Protein AF-A0A940Z7K0-F1 (afdb_monomer_lite)

Secondary structure (DSSP, 8-state):
----------HHHHHHHHHHHHHHHHHHHHHHHHHHHHHHHHTT------HHHHHHHHHHHHHHHHHHHTTT-

pLDDT: mean 88.7, std 12.46, range [50.62, 98.31]

Foldseek 3Di:
DDDPPPPDCDPVNVVVCCVVVVVVVVVVVVVVVVVLVVVCVVVVHPNDQDPVNVVVVVVVVVVVVVCVVPVPD

Sequence (73 aa):
MSEQSIVQFTQKQKTTALVIGGTLGALVGLAGAYLLAQNAERDQKPVNISPGEGVKLAVLVLGLLRSIATLHE

Structure (mmCIF, N/CA/C/O backbone):
data_AF-A0A940Z7K0-F1
#
_entry.id   AF-A0A940Z7K0-F1
#
loop_
_atom_site.group_PDB
_atom_site.id
_atom_site.type_symbol
_atom_site.label_atom_id
_atom_site.label_alt_id
_atom_site.label_comp_id
_atom_site.label_asym_id
_atom_site.label_entity_id
_atom_site.label_seq_id
_atom_site.pdbx_PDB_ins_code
_atom_site.Cartn_x
_atom_site.Cartn_y
_atom_site.Cartn_z
_atom_site.occupancy
_atom_site.B_iso_or_equiv
_atom_site.auth_seq_id
_atom_site.auth_comp_id
_atom_site.auth_asym_id
_atom_site.auth_atom_id
_atom_site.pdbx_PDB_model_num
ATOM 1 N N . MET A 1 1 ? 8.720 -13.271 -41.220 1.00 50.62 1 MET A N 1
ATOM 2 C CA . MET A 1 1 ? 9.648 -13.350 -40.076 1.00 50.62 1 MET A CA 1
ATOM 3 C C . MET A 1 1 ? 9.802 -11.933 -39.547 1.00 50.62 1 MET A C 1
ATOM 5 O O . MET A 1 1 ? 10.627 -11.189 -40.047 1.00 50.62 1 MET A O 1
ATOM 9 N N . SER A 1 2 ? 8.873 -11.502 -38.695 1.00 51.44 2 SER A N 1
ATOM 10 C CA . SER A 1 2 ? 8.832 -10.146 -38.139 1.00 51.44 2 SER A CA 1
ATOM 11 C C . SER A 1 2 ? 9.551 -10.161 -36.796 1.00 51.44 2 SER A C 1
ATOM 13 O O . SER A 1 2 ? 9.043 -10.748 -35.839 1.00 51.44 2 SER A O 1
ATOM 15 N N . GLU A 1 3 ? 10.746 -9.576 -36.767 1.00 58.19 3 GLU A N 1
ATOM 16 C CA . GLU A 1 3 ? 11.524 -9.323 -35.556 1.00 58.19 3 GLU A CA 1
ATOM 17 C C . GLU A 1 3 ? 10.643 -8.628 -34.518 1.00 58.19 3 GLU A C 1
ATOM 19 O O . GLU A 1 3 ? 10.176 -7.506 -34.715 1.00 58.19 3 GLU A O 1
ATOM 24 N N . GLN A 1 4 ? 10.378 -9.322 -33.414 1.00 60.34 4 GLN A N 1
ATOM 25 C CA . GLN A 1 4 ? 9.765 -8.699 -32.259 1.00 60.34 4 GLN A CA 1
ATOM 26 C C . GLN A 1 4 ? 10.769 -7.709 -31.676 1.00 60.34 4 GLN A C 1
ATOM 28 O O . GLN A 1 4 ? 11.806 -8.092 -31.135 1.00 60.34 4 GLN A O 1
ATOM 33 N N . SER A 1 5 ? 10.452 -6.423 -31.793 1.00 55.12 5 SER A N 1
ATOM 34 C CA . SER A 1 5 ? 11.105 -5.359 -31.046 1.00 55.12 5 SER A CA 1
ATOM 35 C C . SER A 1 5 ? 10.846 -5.591 -29.559 1.00 55.12 5 SER A C 1
ATOM 37 O O . SER A 1 5 ? 9.810 -5.189 -29.027 1.00 55.12 5 SER A O 1
ATOM 39 N N . ILE A 1 6 ? 11.766 -6.281 -28.889 1.00 62.12 6 ILE A N 1
ATOM 40 C CA . ILE A 1 6 ? 11.738 -6.415 -27.437 1.00 62.12 6 ILE A CA 1
ATOM 41 C C . ILE A 1 6 ? 11.874 -5.001 -26.879 1.00 62.12 6 ILE A C 1
ATOM 43 O O . ILE A 1 6 ? 12.912 -4.358 -27.039 1.00 62.12 6 ILE A O 1
ATOM 47 N N . VAL A 1 7 ? 10.795 -4.485 -26.288 1.00 65.75 7 VAL A N 1
ATOM 48 C CA . VAL A 1 7 ? 10.779 -3.171 -25.645 1.00 65.75 7 VAL A CA 1
ATOM 49 C C . VAL A 1 7 ? 11.752 -3.235 -24.471 1.00 65.75 7 VAL A C 1
ATOM 51 O O . VAL A 1 7 ? 11.424 -3.726 -23.394 1.00 65.75 7 VAL A O 1
ATOM 54 N N . GLN A 1 8 ? 12.987 -2.784 -24.685 1.00 68.69 8 GLN A N 1
ATOM 55 C CA . GLN A 1 8 ? 13.968 -2.689 -23.615 1.00 68.69 8 GLN A CA 1
ATOM 56 C C . GLN A 1 8 ? 13.616 -1.485 -22.743 1.00 68.69 8 GLN A C 1
ATOM 58 O O . GLN A 1 8 ? 13.720 -0.337 -23.177 1.00 68.69 8 GLN A O 1
ATOM 63 N N . PHE A 1 9 ? 13.212 -1.742 -21.499 1.00 74.44 9 PHE A N 1
ATOM 64 C CA . PHE A 1 9 ? 13.089 -0.694 -20.493 1.00 74.44 9 PHE A CA 1
ATOM 65 C C . PHE A 1 9 ? 14.464 -0.067 -20.257 1.00 74.44 9 PHE A C 1
ATOM 67 O O . PHE A 1 9 ? 15.354 -0.666 -19.650 1.00 74.44 9 PHE A O 1
ATOM 74 N N . THR A 1 10 ? 14.641 1.161 -20.733 1.00 88.56 10 THR A N 1
ATOM 75 C CA . THR A 1 10 ? 15.863 1.925 -20.473 1.00 88.56 10 THR A CA 1
ATOM 76 C C . THR A 1 10 ? 15.991 2.219 -18.976 1.00 88.56 10 THR A C 1
ATOM 78 O O . THR A 1 10 ? 14.991 2.327 -18.259 1.00 88.56 10 THR A O 1
ATOM 81 N N . GLN A 1 11 ? 17.220 2.423 -18.489 1.00 88.06 11 GLN A N 1
ATOM 82 C CA . GLN A 1 11 ? 17.459 2.818 -17.092 1.00 88.06 11 GLN A CA 1
ATOM 83 C C . GLN A 1 11 ? 16.643 4.058 -16.704 1.00 88.06 11 GLN A C 1
ATOM 85 O O . GLN A 1 11 ? 16.056 4.105 -15.627 1.00 88.06 11 GLN A O 1
ATOM 90 N N . LYS A 1 12 ? 16.520 5.028 -17.622 1.00 89.25 12 LYS A N 1
ATOM 91 C CA . LYS A 1 12 ? 15.700 6.225 -17.421 1.00 89.25 12 LYS A CA 1
ATOM 92 C C . LYS A 1 12 ? 14.226 5.872 -17.204 1.00 89.25 12 LYS A C 1
ATOM 94 O O . LYS A 1 12 ? 13.643 6.336 -16.233 1.00 89.25 12 LYS A O 1
ATOM 99 N N . GLN A 1 13 ? 13.633 5.037 -18.060 1.00 90.75 13 GLN A N 1
ATOM 100 C CA . GLN A 1 13 ? 12.229 4.624 -17.927 1.00 90.75 13 GLN A CA 1
ATOM 101 C C . GLN A 1 13 ? 11.979 3.832 -16.642 1.00 90.75 13 GLN A C 1
ATOM 103 O O . GLN A 1 13 ? 10.964 4.057 -15.988 1.00 90.75 13 GLN A O 1
ATOM 108 N N . LYS A 1 14 ? 12.913 2.960 -16.243 1.00 88.56 14 LYS A N 1
ATOM 109 C CA . LYS A 1 14 ? 12.831 2.225 -14.975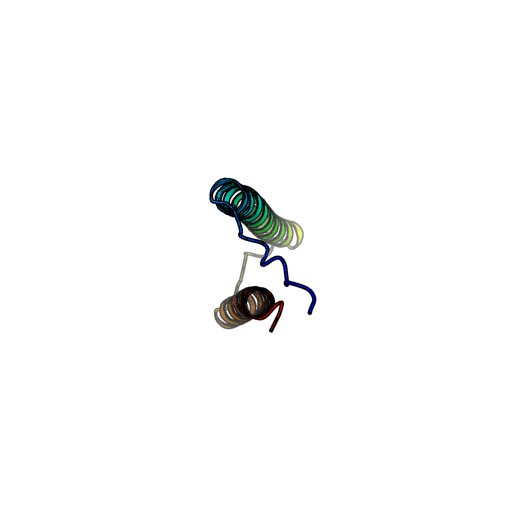 1.00 88.56 14 LYS A CA 1
ATOM 110 C C . LYS A 1 14 ? 12.850 3.177 -13.776 1.00 88.56 14 LYS A C 1
ATOM 112 O O . LYS A 1 14 ? 11.979 3.085 -12.916 1.00 88.56 14 LYS A O 1
ATOM 117 N N . THR A 1 15 ? 13.794 4.118 -13.739 1.00 94.38 15 THR A N 1
ATOM 118 C CA . THR A 1 15 ? 13.866 5.129 -12.673 1.00 94.38 15 THR A CA 1
ATOM 119 C C . THR A 1 15 ? 12.614 6.001 -12.649 1.00 94.38 15 THR A C 1
ATOM 121 O O . THR A 1 15 ? 12.043 6.211 -11.584 1.00 94.38 15 THR A O 1
ATOM 124 N N . THR A 1 16 ? 12.132 6.462 -13.805 1.00 94.00 16 THR A N 1
ATOM 125 C CA . THR A 1 16 ? 10.893 7.247 -13.894 1.00 94.00 16 THR A CA 1
ATOM 126 C C . THR A 1 16 ? 9.684 6.460 -13.386 1.00 94.00 16 THR A C 1
ATOM 128 O O . THR A 1 16 ? 8.910 7.000 -12.600 1.00 94.00 16 THR A O 1
ATOM 131 N N . ALA A 1 17 ? 9.539 5.189 -13.767 1.00 92.12 17 ALA A N 1
ATOM 132 C CA . ALA A 1 17 ? 8.451 4.338 -13.292 1.00 92.12 17 ALA A CA 1
ATOM 133 C C . ALA A 1 17 ? 8.503 4.133 -11.770 1.00 92.12 17 ALA A C 1
ATOM 135 O O . ALA A 1 17 ? 7.474 4.234 -11.108 1.00 92.12 17 ALA A O 1
ATOM 136 N N . LEU A 1 18 ? 9.694 3.906 -11.206 1.00 93.50 18 LEU A N 1
ATOM 137 C CA . LEU A 1 18 ? 9.879 3.755 -9.760 1.00 93.50 18 LEU A CA 1
ATOM 138 C C . LEU A 1 18 ? 9.564 5.042 -8.995 1.00 93.50 18 LEU A C 1
ATOM 140 O O . LEU A 1 18 ? 8.901 4.983 -7.965 1.00 93.50 18 LEU A O 1
ATOM 144 N N . VAL A 1 19 ? 10.004 6.197 -9.500 1.00 97.25 19 VAL A N 1
ATOM 145 C CA . VAL A 1 19 ? 9.721 7.493 -8.869 1.00 97.25 19 VAL A CA 1
ATOM 146 C C . VAL A 1 19 ? 8.225 7.783 -8.907 1.00 97.25 19 VAL A C 1
ATOM 148 O O . VAL A 1 19 ? 7.633 8.041 -7.865 1.00 97.25 19 VAL A O 1
ATOM 151 N N . ILE A 1 20 ? 7.591 7.675 -10.077 1.00 96.06 20 ILE A N 1
ATOM 152 C CA . ILE A 1 20 ? 6.153 7.940 -10.221 1.00 96.06 20 ILE A CA 1
ATOM 153 C C . ILE A 1 20 ? 5.341 6.947 -9.385 1.00 96.06 20 ILE A C 1
ATOM 155 O O . ILE A 1 20 ? 4.486 7.359 -8.603 1.00 96.06 20 ILE A O 1
ATOM 159 N N . GLY A 1 21 ? 5.625 5.650 -9.511 1.00 92.94 21 GLY A N 1
ATOM 160 C CA . GLY A 1 21 ? 4.927 4.603 -8.769 1.00 92.94 21 GLY A CA 1
ATOM 161 C C . GLY A 1 21 ? 5.104 4.743 -7.259 1.00 92.94 21 GLY A C 1
ATOM 162 O O . GLY A 1 21 ? 4.128 4.641 -6.519 1.00 92.94 21 GLY A O 1
ATOM 163 N N . GLY A 1 22 ? 6.320 5.047 -6.799 1.00 95.69 22 GLY A N 1
ATOM 164 C CA . GLY A 1 22 ? 6.618 5.285 -5.389 1.00 95.69 22 GLY A CA 1
ATOM 165 C C . GLY A 1 22 ? 5.883 6.505 -4.836 1.00 95.69 22 GLY A C 1
ATOM 166 O O . GLY A 1 22 ? 5.263 6.415 -3.777 1.00 95.69 22 GLY A O 1
ATOM 167 N N . THR A 1 23 ? 5.882 7.624 -5.566 1.00 98.19 23 THR A N 1
ATOM 168 C CA . THR A 1 23 ? 5.142 8.829 -5.166 1.00 98.19 23 THR A CA 1
ATOM 169 C C . THR A 1 23 ? 3.638 8.570 -5.113 1.00 98.19 23 THR A C 1
ATOM 171 O O . THR A 1 23 ? 3.004 8.904 -4.116 1.00 98.19 23 THR A O 1
ATOM 174 N N . LEU A 1 24 ? 3.060 7.938 -6.138 1.00 96.69 24 LEU A N 1
ATOM 175 C CA . LEU A 1 24 ? 1.633 7.611 -6.151 1.00 96.69 24 LEU A CA 1
ATOM 176 C C . LEU A 1 24 ? 1.261 6.652 -5.014 1.00 96.69 24 LEU A C 1
ATOM 178 O O . LEU A 1 24 ? 0.282 6.894 -4.314 1.00 96.69 24 LEU A O 1
ATOM 182 N N . GLY A 1 25 ? 2.061 5.608 -4.783 1.00 94.44 25 GLY A N 1
ATOM 183 C CA . GLY A 1 25 ? 1.848 4.668 -3.682 1.00 94.44 25 GLY A CA 1
ATOM 184 C C . GLY A 1 25 ? 1.891 5.352 -2.314 1.00 94.44 25 GLY A C 1
ATOM 185 O O . GLY A 1 25 ? 1.027 5.101 -1.474 1.00 94.44 25 GLY A O 1
ATOM 186 N N . ALA A 1 26 ? 2.837 6.272 -2.111 1.00 97.31 26 ALA A N 1
ATOM 187 C CA . ALA A 1 26 ? 2.917 7.065 -0.889 1.00 97.31 26 ALA A CA 1
ATOM 188 C C . ALA A 1 26 ? 1.679 7.959 -0.703 1.00 97.31 26 ALA A C 1
ATOM 190 O O . ALA A 1 26 ? 1.103 7.978 0.383 1.00 97.31 26 ALA A O 1
ATOM 191 N N . LEU A 1 27 ? 1.226 8.647 -1.757 1.00 98.31 27 LEU A N 1
ATOM 192 C CA . LEU A 1 27 ? 0.017 9.477 -1.707 1.00 98.31 27 LEU A CA 1
ATOM 193 C C . LEU A 1 27 ? -1.234 8.653 -1.380 1.00 98.31 27 LEU A C 1
ATOM 195 O O . LEU A 1 27 ? -2.037 9.068 -0.547 1.00 98.31 27 LEU A O 1
ATOM 199 N N . VAL A 1 28 ? -1.383 7.472 -1.984 1.00 96.25 28 VAL A N 1
ATOM 200 C CA . VAL A 1 28 ? -2.493 6.554 -1.687 1.00 96.25 28 VAL A CA 1
ATOM 201 C C . VAL A 1 28 ? -2.434 6.071 -0.236 1.00 96.25 28 VAL A C 1
ATOM 203 O O . VAL A 1 28 ? -3.457 6.070 0.447 1.00 96.25 28 VAL A O 1
ATOM 206 N N . GLY A 1 29 ? -1.248 5.714 0.265 1.00 94.12 29 GLY A N 1
ATOM 207 C CA . GLY A 1 29 ? -1.060 5.320 1.664 1.00 94.12 29 GLY A CA 1
ATOM 208 C C . GLY A 1 29 ? -1.437 6.433 2.646 1.00 94.12 29 GLY A C 1
ATOM 209 O O . GLY A 1 29 ? -2.174 6.190 3.602 1.00 94.12 29 GLY A O 1
ATOM 210 N N . LEU A 1 30 ? -0.999 7.667 2.374 1.00 98.00 30 LEU A N 1
ATOM 211 C CA . LEU A 1 30 ? -1.356 8.846 3.167 1.00 98.00 30 LEU A CA 1
ATOM 212 C C . LEU A 1 30 ? -2.863 9.121 3.138 1.00 98.00 30 LEU A C 1
ATOM 214 O O . LEU A 1 30 ? -3.456 9.362 4.188 1.00 98.00 30 LEU A O 1
ATOM 218 N N . ALA A 1 31 ? -3.496 9.036 1.966 1.00 97.62 31 ALA A N 1
ATOM 219 C CA . ALA A 1 31 ? -4.941 9.202 1.836 1.00 97.62 31 ALA A CA 1
ATOM 220 C C . ALA A 1 31 ? -5.709 8.135 2.634 1.00 97.62 31 ALA A C 1
ATOM 222 O O . ALA A 1 31 ? -6.662 8.463 3.335 1.00 97.62 3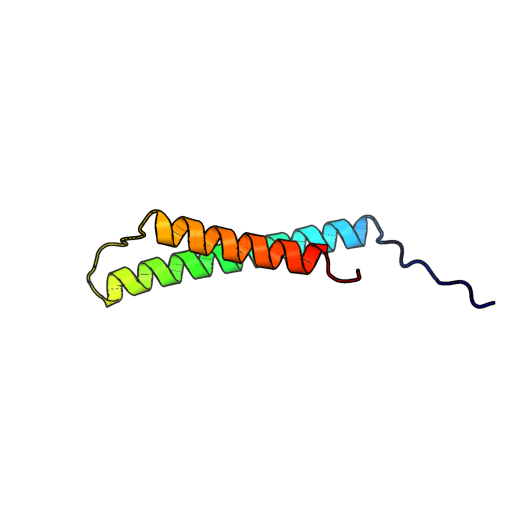1 ALA A O 1
ATOM 223 N N . GLY A 1 32 ? -5.271 6.873 2.591 1.00 94.06 32 GLY A N 1
ATOM 224 C CA . GLY A 1 32 ? -5.871 5.795 3.380 1.00 94.06 32 GLY A CA 1
ATOM 225 C C . GLY A 1 32 ? -5.776 6.037 4.889 1.00 94.06 32 GLY A C 1
ATOM 226 O O . GLY A 1 32 ? -6.769 5.886 5.601 1.00 94.06 32 GLY A O 1
ATOM 227 N N . ALA A 1 33 ? -4.610 6.475 5.374 1.00 94.19 33 ALA A N 1
ATOM 228 C CA . ALA A 1 33 ? -4.422 6.836 6.7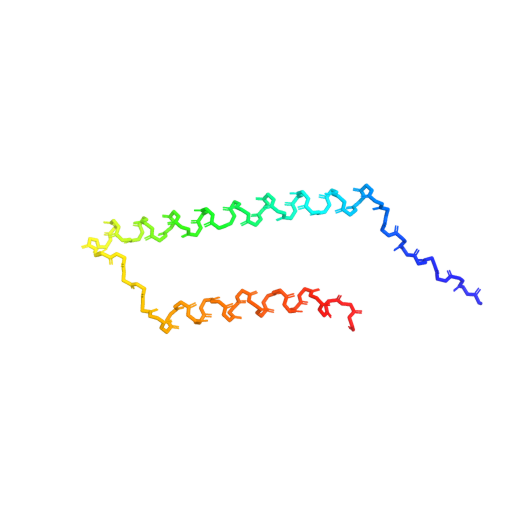79 1.00 94.19 33 ALA A CA 1
ATOM 229 C C . ALA A 1 33 ? -5.293 8.036 7.190 1.00 94.19 33 ALA A C 1
ATOM 231 O O . ALA A 1 33 ? -5.908 8.016 8.256 1.00 94.19 33 ALA A O 1
ATOM 232 N N . TYR A 1 34 ? -5.392 9.051 6.325 1.00 96.38 34 TYR A N 1
ATOM 233 C CA . TYR A 1 34 ? -6.242 10.218 6.551 1.00 96.38 34 TYR A CA 1
ATOM 234 C C . TYR A 1 34 ? -7.724 9.840 6.647 1.00 96.38 34 TYR A C 1
ATOM 236 O O . TYR A 1 34 ? -8.399 10.244 7.589 1.00 96.38 34 TYR A O 1
ATOM 244 N N . LEU A 1 35 ? -8.224 9.014 5.722 1.00 94.88 35 LEU A N 1
ATOM 245 C CA . LEU A 1 35 ? -9.608 8.533 5.753 1.00 94.88 35 LEU A CA 1
ATOM 246 C C . LEU A 1 35 ? -9.896 7.706 7.011 1.00 94.88 35 LEU A C 1
ATOM 248 O O . LEU A 1 35 ? -10.975 7.823 7.586 1.00 94.88 35 LEU A O 1
ATOM 252 N N . LEU A 1 36 ? -8.939 6.893 7.465 1.00 92.25 36 LEU A N 1
ATOM 253 C CA . LEU A 1 36 ? -9.085 6.129 8.703 1.00 92.25 36 LEU A CA 1
ATOM 254 C C . LEU A 1 36 ? -9.236 7.047 9.924 1.00 92.25 36 LEU A C 1
ATOM 256 O O . LEU A 1 36 ? -10.137 6.835 10.736 1.00 92.25 36 LEU A O 1
ATOM 260 N N . ALA A 1 37 ? -8.390 8.074 10.029 1.00 92.75 37 ALA A N 1
ATOM 261 C CA . 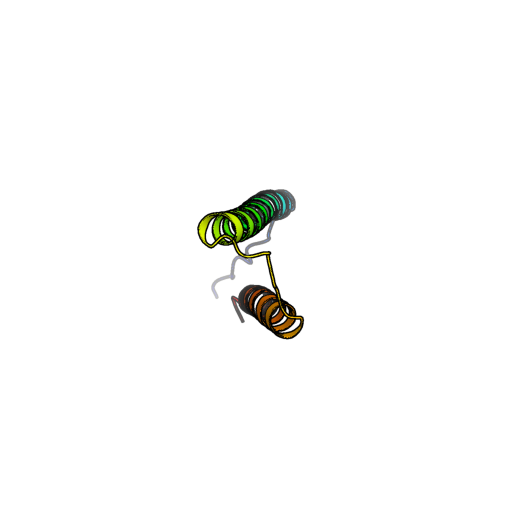ALA A 1 37 ? -8.482 9.072 11.092 1.00 92.75 37 ALA A CA 1
ATOM 262 C C . ALA A 1 37 ? -9.809 9.845 11.020 1.00 92.75 37 ALA A C 1
ATOM 264 O O . ALA A 1 37 ? -10.524 9.933 12.016 1.00 92.75 37 ALA A O 1
ATOM 265 N N . GLN A 1 38 ? -10.192 10.305 9.827 1.00 95.06 38 GLN A N 1
ATOM 266 C CA . GLN A 1 38 ? -11.442 11.031 9.608 1.00 95.06 38 GLN A CA 1
ATOM 267 C C . GLN A 1 38 ? -12.678 10.198 9.981 1.00 95.06 38 GLN A C 1
ATOM 269 O O . GLN A 1 38 ? -13.620 10.724 10.571 1.00 95.06 38 GLN A O 1
ATOM 274 N N . ASN A 1 39 ? -12.689 8.900 9.667 1.00 92.25 39 ASN A N 1
ATOM 275 C CA . ASN A 1 39 ? -13.787 8.009 10.043 1.00 92.25 39 ASN A CA 1
ATOM 276 C C . ASN A 1 39 ? -13.891 7.847 11.565 1.00 92.25 39 ASN A C 1
ATOM 278 O O . ASN A 1 39 ? -14.992 7.891 12.109 1.00 92.25 39 ASN A O 1
ATOM 282 N N . ALA A 1 40 ? -12.756 7.705 12.255 1.00 93.25 40 ALA A N 1
ATOM 283 C CA . ALA A 1 40 ? -12.721 7.609 13.712 1.00 93.25 40 ALA A CA 1
ATOM 284 C C . ALA A 1 40 ? -13.237 8.891 14.388 1.00 93.25 40 ALA A C 1
ATOM 286 O O . ALA A 1 40 ? -14.038 8.822 15.322 1.00 93.25 40 ALA A O 1
ATOM 287 N N . GLU A 1 41 ? -12.840 10.058 13.872 1.00 93.31 41 GLU A N 1
ATOM 288 C CA . GLU A 1 41 ? -13.334 11.358 14.336 1.00 93.31 41 GLU A CA 1
ATOM 289 C C . GLU A 1 41 ? -14.841 11.514 14.101 1.00 93.31 41 GLU A C 1
ATOM 291 O O . GLU A 1 41 ? -15.579 11.868 15.023 1.00 93.31 41 GLU A O 1
ATOM 296 N N . ARG A 1 42 ? -15.316 11.209 12.884 1.00 94.75 42 ARG A N 1
ATOM 297 C CA . ARG A 1 42 ? -16.732 11.339 12.507 1.00 94.75 42 ARG A CA 1
ATOM 298 C C . ARG A 1 42 ? -17.636 10.443 13.347 1.00 94.75 42 ARG A C 1
ATOM 300 O O . ARG A 1 42 ? -18.715 10.867 13.756 1.00 94.75 42 ARG A O 1
ATOM 307 N N . ASP A 1 43 ? -17.194 9.218 13.602 1.00 93.50 43 ASP A N 1
ATOM 308 C CA . ASP A 1 43 ? -17.995 8.213 14.293 1.00 93.50 43 ASP A CA 1
ATOM 309 C C . ASP A 1 43 ? -17.775 8.244 15.823 1.00 93.50 43 ASP A C 1
ATOM 311 O O . ASP A 1 43 ? -18.360 7.425 16.535 1.00 93.50 43 ASP A O 1
ATOM 315 N N . GLN A 1 44 ? -16.953 9.182 16.330 1.00 89.50 44 GLN A N 1
ATOM 316 C CA . GLN A 1 44 ? -16.560 9.342 17.743 1.00 89.50 44 GLN A CA 1
ATOM 317 C C . GLN A 1 44 ? -16.069 8.039 18.390 1.00 89.50 44 GLN A C 1
ATOM 319 O O . GLN A 1 44 ? -16.257 7.793 19.585 1.00 89.50 44 GLN A O 1
ATOM 324 N N . LYS A 1 45 ? -15.452 7.170 17.589 1.00 90.06 45 LYS A N 1
ATOM 325 C CA . LYS A 1 45 ? -14.966 5.858 18.014 1.00 90.06 45 LYS A CA 1
ATOM 326 C C . LYS A 1 45 ? -13.458 5.800 17.834 1.00 90.06 45 LYS A C 1
ATOM 328 O O . LYS A 1 45 ? -12.955 6.272 16.817 1.00 90.06 45 LYS A O 1
ATOM 333 N N . PRO A 1 46 ? -12.725 5.197 18.783 1.00 86.44 46 PRO A N 1
ATOM 334 C CA . PRO A 1 46 ? -11.298 4.995 18.602 1.00 86.44 46 PRO A CA 1
ATOM 335 C C . PRO A 1 46 ? -11.048 4.137 17.359 1.00 86.44 46 PRO A C 1
ATOM 337 O O . PRO A 1 46 ? -11.839 3.245 17.040 1.00 86.44 46 PRO A O 1
ATOM 340 N N . VAL A 1 47 ? -9.923 4.386 16.683 1.00 88.81 47 VAL A N 1
ATOM 341 C CA . VAL A 1 47 ? -9.437 3.506 15.616 1.00 88.81 47 VAL A CA 1
ATOM 342 C C . VAL A 1 47 ? -9.229 2.119 16.217 1.00 88.81 47 VAL A C 1
ATOM 344 O O . VAL A 1 47 ? -8.297 1.901 16.989 1.00 88.81 47 VAL A O 1
ATOM 347 N N . ASN A 1 48 ? -10.112 1.186 15.873 1.00 87.50 48 ASN A N 1
ATOM 348 C CA . ASN A 1 48 ? -10.022 -0.202 16.295 1.00 87.50 48 ASN A CA 1
ATOM 349 C C . ASN A 1 48 ? -9.850 -1.072 15.053 1.00 87.50 48 ASN A C 1
ATOM 351 O O . ASN A 1 48 ? -10.826 -1.418 14.396 1.00 87.50 48 ASN A O 1
ATOM 355 N N . ILE A 1 49 ? -8.595 -1.374 14.722 1.00 88.94 49 ILE A N 1
ATOM 356 C CA . ILE A 1 49 ? -8.251 -2.340 13.683 1.00 88.94 49 ILE A CA 1
ATOM 357 C C . ILE A 1 49 ? -7.905 -3.645 14.384 1.00 88.94 49 ILE A C 1
ATOM 359 O O . ILE A 1 49 ? -6.897 -3.737 15.090 1.00 88.94 49 ILE A O 1
ATOM 363 N N . SER A 1 50 ? -8.739 -4.661 14.196 1.00 92.69 50 SER A N 1
ATOM 364 C CA . SER A 1 50 ? -8.432 -5.997 14.693 1.00 92.69 50 SER A CA 1
ATOM 365 C C . SER A 1 50 ? -7.242 -6.598 13.928 1.00 92.69 50 SER A C 1
ATOM 367 O O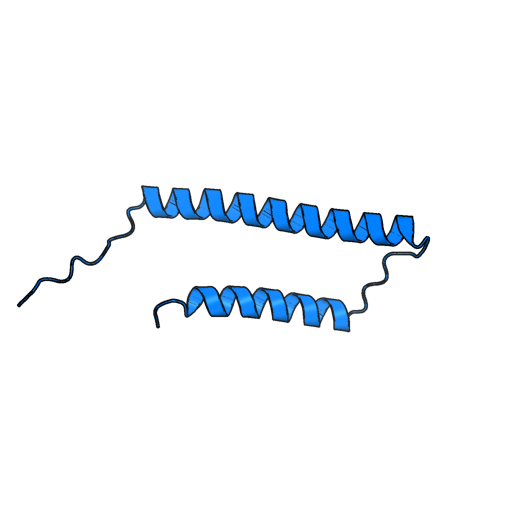 . SER A 1 50 ? -7.048 -6.309 12.741 1.00 92.69 50 SER A O 1
ATOM 369 N N . PRO A 1 51 ? -6.459 -7.502 14.546 1.00 94.12 51 PRO A N 1
ATOM 370 C CA . PRO A 1 51 ? -5.386 -8.204 13.841 1.00 94.12 51 PRO A CA 1
ATOM 371 C C . PRO A 1 51 ? -5.864 -8.902 12.555 1.00 94.12 51 PRO A C 1
ATOM 373 O O . PRO A 1 51 ? -5.157 -8.903 11.549 1.00 94.12 51 PRO A O 1
ATOM 376 N N . GLY A 1 52 ? -7.091 -9.442 12.558 1.00 95.94 52 GLY A N 1
ATOM 377 C CA . GLY A 1 52 ? -7.699 -10.079 11.387 1.00 95.94 52 GLY A CA 1
ATOM 378 C C . GLY A 1 52 ? -7.976 -9.108 10.236 1.00 95.94 52 GLY A C 1
ATOM 379 O O . GLY A 1 52 ? -7.726 -9.446 9.078 1.00 95.94 52 GLY A O 1
ATOM 380 N N . GLU A 1 53 ? -8.431 -7.888 10.531 1.00 93.62 53 GLU A N 1
ATOM 381 C CA . GLU A 1 53 ? -8.617 -6.838 9.519 1.00 93.62 53 GLU A CA 1
ATOM 382 C C . GLU A 1 53 ? -7.283 -6.382 8.928 1.00 93.62 53 GLU A C 1
ATOM 384 O O . GLU A 1 53 ? -7.183 -6.223 7.711 1.00 93.62 53 GLU A O 1
ATOM 389 N N . GLY A 1 54 ? -6.242 -6.259 9.759 1.00 92.00 54 GLY A N 1
ATOM 390 C CA . GLY A 1 54 ? -4.887 -5.951 9.299 1.00 92.00 54 GLY A CA 1
ATOM 391 C C . GLY A 1 54 ? -4.342 -7.006 8.331 1.00 92.00 54 GLY A C 1
ATOM 392 O O . GLY A 1 54 ? -3.845 -6.667 7.255 1.00 92.00 54 GLY A O 1
ATOM 393 N N . VAL A 1 55 ? -4.505 -8.292 8.660 1.00 97.31 55 VAL A N 1
ATOM 394 C CA . VAL A 1 55 ? -4.123 -9.400 7.767 1.00 97.31 55 VAL A CA 1
ATOM 395 C C . VAL A 1 55 ? -4.928 -9.363 6.469 1.00 97.31 55 VAL A C 1
ATOM 397 O O . VAL A 1 55 ? -4.348 -9.481 5.390 1.00 97.31 55 VAL A O 1
ATOM 400 N N . LYS A 1 56 ? -6.249 -9.154 6.539 1.00 95.50 56 LYS A N 1
ATOM 401 C CA . LYS A 1 56 ? -7.103 -9.063 5.345 1.00 95.50 56 LYS A CA 1
ATOM 402 C C . LYS A 1 56 ? -6.650 -7.929 4.425 1.00 95.50 56 LYS A C 1
ATOM 404 O O . LYS A 1 56 ? -6.545 -8.135 3.218 1.00 95.50 56 LYS A O 1
ATOM 409 N N . LEU A 1 57 ? -6.336 -6.762 4.987 1.00 94.50 57 LEU A N 1
ATOM 410 C CA . LEU A 1 57 ? -5.831 -5.623 4.227 1.00 94.50 57 LEU A CA 1
ATOM 411 C C . LEU A 1 57 ? -4.478 -5.939 3.572 1.00 94.50 57 LEU A C 1
ATOM 413 O O . LEU A 1 57 ? -4.302 -5.689 2.380 1.00 94.50 57 LEU A O 1
ATOM 417 N N . ALA A 1 58 ? -3.549 -6.547 4.315 1.00 93.88 58 ALA A N 1
ATOM 418 C CA . ALA A 1 58 ? -2.251 -6.951 3.781 1.00 93.88 58 ALA A CA 1
ATOM 419 C C . ALA A 1 58 ? -2.397 -7.948 2.622 1.00 93.88 58 ALA A C 1
ATOM 421 O O . ALA A 1 58 ? -1.764 -7.777 1.584 1.00 93.88 58 ALA A O 1
ATOM 422 N N . VAL A 1 59 ? -3.280 -8.943 2.752 1.00 98.06 59 VAL A N 1
ATOM 423 C CA . VAL A 1 59 ? -3.565 -9.911 1.682 1.00 98.06 59 VAL A CA 1
ATOM 424 C C . VAL A 1 59 ? -4.122 -9.222 0.434 1.00 98.06 59 VAL A C 1
ATOM 426 O O . VAL A 1 59 ? -3.729 -9.587 -0.671 1.00 98.06 59 VAL A O 1
ATOM 429 N N . LEU A 1 60 ? -4.976 -8.203 0.577 1.00 96.38 60 LEU A N 1
ATOM 430 C CA . LEU A 1 60 ? -5.465 -7.425 -0.569 1.00 96.38 60 LEU A CA 1
ATOM 431 C C . LEU A 1 60 ? -4.330 -6.683 -1.285 1.00 96.38 60 LEU A C 1
ATOM 433 O O . LEU A 1 60 ? -4.239 -6.742 -2.512 1.00 96.38 60 LEU A O 1
ATOM 437 N N . VAL A 1 61 ? -3.440 -6.029 -0.532 1.00 95.25 61 VAL A N 1
ATOM 438 C CA . VAL A 1 61 ? -2.269 -5.341 -1.101 1.00 95.25 61 VAL A CA 1
ATOM 439 C C . VAL A 1 61 ? -1.342 -6.339 -1.798 1.00 95.25 61 VAL A C 1
ATOM 441 O O . VAL A 1 61 ? -0.923 -6.100 -2.929 1.00 95.25 61 VAL A O 1
ATOM 444 N N . LEU A 1 62 ? -1.066 -7.487 -1.174 1.00 97.06 62 LEU A N 1
ATOM 445 C CA . LEU A 1 62 ? -0.269 -8.557 -1.778 1.00 97.06 62 LEU A CA 1
ATOM 446 C C . LEU A 1 62 ? -0.925 -9.120 -3.043 1.00 97.06 62 LEU A C 1
ATOM 448 O O . LEU A 1 62 ? -0.229 -9.374 -4.023 1.00 97.06 62 LEU A O 1
ATOM 452 N N . GLY A 1 63 ? -2.249 -9.281 -3.044 1.00 96.50 63 GLY A N 1
ATOM 453 C CA . GLY A 1 63 ? -3.017 -9.703 -4.212 1.00 96.50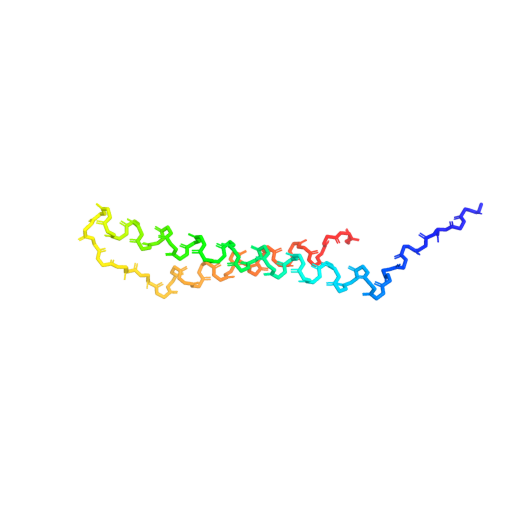 63 GLY A CA 1
ATOM 454 C C . GLY A 1 63 ? -2.870 -8.724 -5.373 1.00 96.50 63 GLY A C 1
ATOM 455 O O . GLY A 1 63 ? -2.585 -9.149 -6.487 1.00 96.50 63 GLY A O 1
ATOM 456 N N . LEU A 1 64 ? -2.968 -7.418 -5.109 1.00 95.00 64 LEU A N 1
ATOM 457 C CA . LEU A 1 64 ? -2.722 -6.382 -6.115 1.00 95.00 64 LEU A CA 1
ATOM 458 C C . LEU A 1 64 ? -1.291 -6.452 -6.669 1.00 95.00 64 LEU A C 1
ATOM 460 O O . LEU A 1 64 ? -1.106 -6.470 -7.884 1.00 95.00 64 LEU A O 1
ATOM 464 N N . LEU A 1 65 ? -0.283 -6.519 -5.794 1.00 94.75 65 LEU A N 1
ATOM 465 C CA . LEU A 1 65 ? 1.118 -6.616 -6.214 1.00 94.75 65 LEU A CA 1
ATOM 466 C C . LEU A 1 65 ? 1.369 -7.876 -7.046 1.00 94.75 65 LEU A C 1
ATOM 468 O O . LEU A 1 65 ? 2.065 -7.811 -8.058 1.00 94.75 65 LEU A O 1
ATOM 472 N N . ARG A 1 66 ? 0.764 -9.006 -6.657 1.00 95.31 66 ARG A N 1
ATOM 473 C CA . ARG A 1 66 ? 0.824 -10.250 -7.425 1.00 95.31 66 ARG A CA 1
ATOM 474 C C . ARG A 1 66 ? 0.188 -10.083 -8.801 1.00 95.31 66 ARG A C 1
ATOM 476 O O . ARG A 1 66 ? 0.838 -10.432 -9.775 1.00 95.31 66 ARG A O 1
ATOM 483 N N . SER A 1 67 ? -1.012 -9.511 -8.890 1.00 95.62 67 SER A N 1
ATOM 484 C CA . SER A 1 67 ? -1.686 -9.263 -10.172 1.00 95.62 67 SER A CA 1
ATOM 485 C C . SER A 1 67 ? -0.866 -8.379 -11.108 1.00 95.62 67 SER A C 1
ATOM 487 O O . SER A 1 67 ? -0.871 -8.607 -12.310 1.00 95.62 67 SER A O 1
ATOM 489 N N . ILE A 1 68 ? -0.148 -7.384 -10.574 1.00 91.69 68 ILE A N 1
ATOM 490 C CA . ILE A 1 68 ? 0.776 -6.552 -11.358 1.00 91.69 68 ILE A CA 1
ATOM 491 C C . ILE A 1 68 ? 1.990 -7.373 -11.815 1.00 91.69 68 ILE A C 1
ATOM 493 O O . ILE A 1 68 ? 2.418 -7.238 -12.956 1.00 91.69 68 ILE A O 1
ATOM 497 N N . ALA A 1 69 ? 2.545 -8.219 -10.943 1.00 91.25 69 ALA A N 1
ATOM 498 C CA . ALA A 1 69 ? 3.717 -9.039 -11.253 1.00 91.25 69 ALA A CA 1
ATOM 499 C C . ALA A 1 69 ? 3.438 -10.114 -12.317 1.00 91.25 69 ALA A C 1
ATOM 501 O O . ALA A 1 69 ? 4.331 -10.433 -13.094 1.00 91.25 69 ALA A O 1
ATOM 502 N N . THR A 1 70 ? 2.214 -10.645 -12.358 1.00 95.69 70 THR A N 1
ATOM 503 C CA . THR A 1 70 ? 1.757 -11.608 -13.375 1.00 95.69 70 THR A CA 1
ATOM 504 C C . THR A 1 70 ? 1.096 -10.924 -14.573 1.00 95.69 70 THR A C 1
ATOM 506 O O . THR A 1 70 ? 0.565 -11.587 -15.459 1.00 95.69 70 THR A O 1
ATOM 509 N N . LEU A 1 71 ? 1.051 -9.589 -14.599 1.00 85.88 71 LEU A N 1
ATOM 510 C CA . LEU A 1 71 ? 0.502 -8.856 -15.729 1.00 85.88 71 LEU A CA 1
ATOM 511 C C . LEU A 1 71 ? 1.471 -9.028 -16.904 1.00 85.88 71 LEU A C 1
ATOM 513 O O . LEU A 1 71 ? 2.620 -8.598 -16.800 1.00 85.88 71 LEU A O 1
ATOM 517 N N . HIS A 1 72 ? 0.985 -9.605 -18.007 1.00 64.69 72 HIS A N 1
ATOM 518 C CA . HIS A 1 72 ? 1.738 -10.056 -19.194 1.00 64.69 72 HIS A CA 1
ATOM 519 C C . HIS A 1 72 ? 2.332 -11.481 -19.140 1.00 64.69 72 HIS A C 1
ATOM 521 O O . HIS A 1 72 ? 3.092 -11.824 -20.048 1.00 64.69 72 HIS A O 1
ATOM 527 N N . GLU A 1 73 ? 1.979 -12.307 -18.146 1.00 55.47 73 GLU A N 1
ATOM 528 C CA . GLU A 1 73 ? 1.977 -13.775 -18.336 1.00 55.47 73 GLU A CA 1
ATOM 529 C C . GLU A 1 73 ? 0.814 -14.227 -19.235 1.00 55.47 73 GLU A C 1
ATOM 531 O O . GLU A 1 73 ? -0.226 -13.523 -19.272 1.00 55.47 73 GLU A O 1
#

Radius of gyration: 18.83 Å; chains: 1; bounding box: 36×25×59 Å